Protein AF-A0A8C6TUQ3-F1 (afdb_monomer_lite)

Radius of gyration: 21.11 Å; chains: 1; bounding box: 36×39×60 Å

Organism: NCBI:txid47308

Sequence (97 aa):
GGCFIRWLSFYHREYKHVGFVIGRYYTATGQPTETLLQVEASLAEGRRLKVQTEADNARFPPCNSEWSASSGGRVWCSTKRDACHLLFHCPLKFAKS

Structure (mmCIF, N/CA/C/O backbone):
data_AF-A0A8C6TUQ3-F1
#
_entry.id   AF-A0A8C6TUQ3-F1
#
loop_
_atom_site.group_PDB
_atom_site.id
_atom_site.type_symbol
_atom_site.label_atom_id
_atom_site.label_alt_id
_atom_site.label_comp_id
_atom_site.label_asym_id
_atom_site.label_entity_id
_atom_site.label_seq_id
_atom_site.pdbx_PDB_ins_code
_atom_site.Cartn_x
_atom_site.Cartn_y
_atom_site.Cartn_z
_atom_site.occupancy
_atom_site.B_iso_or_equiv
_atom_site.auth_seq_id
_atom_site.auth_comp_id
_atom_site.auth_asym_id
_atom_site.auth_atom_id
_atom_site.pdbx_PDB_model_num
ATOM 1 N N . GLY A 1 1 ? -0.627 -2.672 -2.811 1.00 50.81 1 GLY A N 1
ATOM 2 C CA . GLY A 1 1 ? -0.838 -1.848 -1.599 1.00 50.81 1 GLY A CA 1
ATOM 3 C C . GLY A 1 1 ? -1.400 -0.443 -1.834 1.00 50.81 1 GLY A C 1
ATOM 4 O O . GLY A 1 1 ? -2.106 0.045 -0.966 1.00 50.81 1 GLY A O 1
ATOM 5 N N . GLY A 1 2 ? -1.128 0.238 -2.959 1.00 61.88 2 GLY A N 1
ATOM 6 C CA . GLY A 1 2 ? -1.433 1.679 -3.100 1.00 61.88 2 GLY A CA 1
ATOM 7 C C . GLY A 1 2 ? -2.915 2.091 -3.128 1.00 61.88 2 GLY A C 1
ATOM 8 O O . GLY A 1 2 ? -3.229 3.229 -2.793 1.00 61.88 2 GLY A O 1
ATOM 9 N N . CYS A 1 3 ? -3.831 1.187 -3.490 1.00 68.69 3 CYS A N 1
ATOM 10 C CA . CYS A 1 3 ? -5.264 1.498 -3.543 1.00 68.69 3 CYS A CA 1
ATOM 11 C C . CYS A 1 3 ? -5.857 1.738 -2.142 1.00 68.69 3 CYS A C 1
ATOM 13 O O . CYS A 1 3 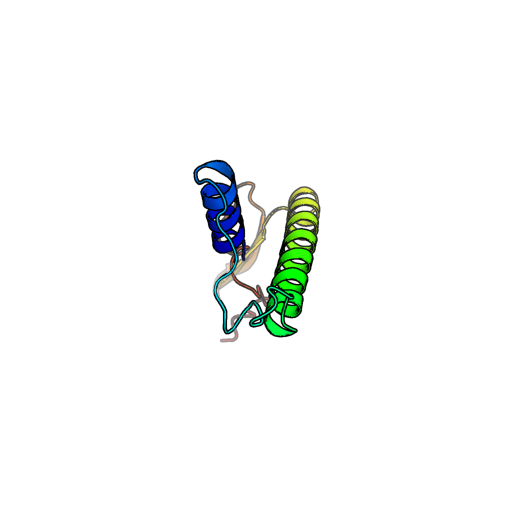? -6.556 2.724 -1.936 1.00 68.69 3 CYS A O 1
ATOM 15 N N . PHE A 1 4 ? -5.505 0.889 -1.168 1.00 73.69 4 PHE A N 1
ATOM 16 C CA . PHE A 1 4 ? -6.051 0.933 0.192 1.00 73.69 4 PHE A CA 1
ATOM 17 C C . PHE A 1 4 ? -5.713 2.236 0.929 1.00 73.69 4 PHE A C 1
ATOM 19 O O . PHE A 1 4 ? -6.602 2.867 1.485 1.00 73.69 4 PHE A O 1
ATOM 26 N N . ILE A 1 5 ? -4.456 2.693 0.869 1.00 77.25 5 ILE A N 1
ATOM 27 C CA . ILE A 1 5 ? -4.047 3.956 1.509 1.00 77.25 5 ILE A CA 1
ATOM 28 C C . ILE A 1 5 ? -4.745 5.153 0.886 1.00 77.25 5 ILE A C 1
ATOM 30 O O . ILE A 1 5 ? -5.222 6.020 1.606 1.00 77.25 5 ILE A O 1
ATOM 34 N N . ARG A 1 6 ? -4.842 5.197 -0.446 1.00 82.06 6 ARG A N 1
ATOM 35 C CA . ARG A 1 6 ? -5.528 6.299 -1.125 1.00 82.06 6 ARG A CA 1
ATOM 36 C C . ARG A 1 6 ? -6.998 6.363 -0.717 1.00 82.06 6 ARG A C 1
ATOM 38 O O . ARG A 1 6 ? -7.522 7.449 -0.505 1.00 82.06 6 ARG A O 1
ATOM 45 N N . TRP A 1 7 ? -7.634 5.202 -0.589 1.00 88.12 7 TRP A N 1
ATOM 46 C CA . TRP A 1 7 ? -9.009 5.089 -0.124 1.00 88.12 7 TRP A CA 1
ATOM 47 C C . TRP A 1 7 ? -9.136 5.559 1.331 1.00 88.12 7 TRP A C 1
ATOM 49 O O . TRP A 1 7 ? -9.932 6.444 1.618 1.00 88.12 7 TRP A O 1
ATOM 59 N N . LEU A 1 8 ? -8.282 5.074 2.233 1.00 85.12 8 LEU A N 1
ATOM 60 C CA . LEU A 1 8 ? -8.287 5.480 3.640 1.00 85.12 8 LEU A CA 1
ATOM 61 C C . LEU A 1 8 ? -8.054 6.991 3.818 1.00 85.12 8 LEU A C 1
ATOM 63 O O . LEU A 1 8 ? -8.800 7.646 4.540 1.00 85.12 8 LEU A O 1
ATOM 67 N N . SER A 1 9 ? -7.063 7.559 3.123 1.00 86.50 9 SER A N 1
ATOM 68 C CA . SER A 1 9 ? -6.777 8.999 3.145 1.00 86.50 9 SER A CA 1
ATOM 69 C C . SER A 1 9 ? -7.934 9.832 2.599 1.00 86.50 9 SER A C 1
ATOM 71 O O . SER A 1 9 ? -8.222 10.890 3.150 1.00 86.50 9 SER A O 1
ATOM 73 N N . PHE A 1 10 ? -8.607 9.360 1.545 1.00 91.88 10 PHE A N 1
ATOM 74 C CA . PHE A 1 10 ? -9.809 10.008 1.025 1.00 91.88 10 PHE A CA 1
ATOM 75 C C . PHE A 1 10 ? -10.897 10.067 2.101 1.00 91.88 10 PHE A C 1
ATOM 77 O O . PHE A 1 10 ? -11.362 11.153 2.422 1.00 91.88 10 PHE A O 1
ATOM 84 N N . TYR A 1 11 ? -11.236 8.943 2.739 1.00 89.56 11 TYR A N 1
ATOM 85 C CA . TYR A 1 11 ? -12.291 8.945 3.758 1.00 89.56 11 TYR A CA 1
ATOM 86 C C . TYR A 1 11 ? -11.934 9.777 4.989 1.00 89.56 11 TYR A C 1
ATOM 88 O O . TYR A 1 11 ? -12.795 10.467 5.523 1.00 89.56 11 TYR A O 1
ATOM 96 N N . HIS A 1 12 ? -10.669 9.762 5.408 1.00 88.62 12 HIS A N 1
ATOM 97 C CA . HIS A 1 12 ? -10.216 10.574 6.535 1.00 88.62 12 HIS A CA 1
ATOM 98 C C . HIS A 1 12 ? -10.279 12.082 6.247 1.00 88.62 12 HIS A C 1
ATOM 100 O O . HIS A 1 12 ? -10.470 12.875 7.164 1.00 88.62 12 HIS A O 1
ATOM 106 N N . ARG A 1 13 ? -10.114 12.482 4.979 1.00 93.00 13 ARG A N 1
ATOM 107 C CA . ARG A 1 13 ? -10.205 13.881 4.544 1.00 93.00 13 ARG A CA 1
ATOM 108 C C . ARG A 1 13 ? -11.647 14.327 4.307 1.00 93.00 13 ARG A C 1
ATOM 110 O O . ARG A 1 13 ? -11.997 15.439 4.685 1.00 93.00 13 ARG A O 1
ATOM 117 N N . GLU A 1 14 ? -12.449 13.498 3.645 1.00 95.81 14 GLU A N 1
ATOM 118 C CA . GLU A 1 14 ? -13.796 13.875 3.195 1.00 95.81 14 GLU A CA 1
ATOM 119 C C . GLU A 1 14 ? -14.871 13.697 4.271 1.00 95.81 14 GLU A C 1
ATOM 121 O O . GLU A 1 14 ? -15.918 14.337 4.204 1.00 95.81 14 GLU A O 1
ATOM 126 N N . TYR A 1 15 ? -14.637 12.843 5.272 1.00 93.50 15 TYR A N 1
ATOM 127 C CA . TYR A 1 15 ? -15.626 12.537 6.301 1.00 93.50 15 TYR A CA 1
ATOM 128 C C . TYR A 1 15 ? -15.097 12.838 7.697 1.00 93.50 15 TYR A C 1
ATOM 130 O O . TYR A 1 15 ? -13.948 12.558 8.040 1.00 93.50 15 TYR A O 1
ATOM 138 N N . LYS A 1 16 ? -15.982 13.362 8.551 1.00 94.50 16 LYS A N 1
ATOM 139 C CA . LYS A 1 16 ? -15.688 13.544 9.971 1.00 94.50 16 LYS A CA 1
ATOM 140 C C . LYS A 1 16 ? -15.466 12.177 10.621 1.00 94.50 16 LYS A C 1
ATOM 142 O O . LYS A 1 16 ? -16.357 11.331 10.615 1.00 94.50 16 LYS A O 1
ATOM 147 N N . HIS A 1 17 ? -14.298 11.984 11.226 1.00 90.81 17 HIS A N 1
ATOM 148 C CA . HIS A 1 17 ? -14.001 10.783 11.998 1.00 90.81 17 HIS A CA 1
ATOM 149 C C . HIS A 1 17 ? -14.862 10.732 13.270 1.00 90.81 17 HIS A C 1
ATOM 151 O O . HIS A 1 17 ? -14.843 11.666 14.073 1.00 90.81 17 HIS A O 1
ATOM 157 N N . VAL A 1 18 ? -15.616 9.644 13.448 1.00 92.31 18 VAL A N 1
ATOM 158 C CA . VAL A 1 18 ? -16.535 9.455 14.589 1.00 92.31 18 VAL A CA 1
ATOM 159 C C . VAL A 1 18 ? -16.099 8.353 15.556 1.00 92.31 18 VAL A C 1
ATOM 161 O O . VAL A 1 18 ? -16.707 8.202 16.610 1.00 92.31 18 VAL A O 1
ATOM 164 N N . GLY A 1 19 ? -15.039 7.607 15.235 1.00 91.25 19 GLY A N 1
ATOM 165 C CA . GLY A 1 19 ? -14.504 6.545 16.083 1.00 91.25 19 GLY A CA 1
ATOM 166 C C . GLY A 1 19 ? -14.063 5.316 15.295 1.00 91.25 19 GLY A C 1
ATOM 167 O O . GLY A 1 19 ? -14.094 5.297 14.064 1.00 91.25 19 GLY A O 1
ATOM 168 N N . PHE A 1 20 ? -13.665 4.280 16.032 1.00 92.31 20 PHE A N 1
ATOM 169 C CA . PHE A 1 20 ? -13.172 3.025 15.475 1.00 92.31 20 PHE A CA 1
ATOM 170 C C . PHE A 1 20 ? -14.231 1.926 15.513 1.00 92.31 20 PHE A C 1
ATOM 172 O O . PHE A 1 20 ? -15.035 1.842 16.440 1.00 92.31 20 PHE A O 1
ATOM 179 N N . VAL A 1 21 ? -14.190 1.046 14.513 1.00 93.50 21 VAL A N 1
ATOM 180 C CA . VAL A 1 21 ? -15.021 -0.160 14.482 1.00 93.50 21 VAL A CA 1
ATOM 181 C C . VAL A 1 21 ? -14.295 -1.274 15.227 1.00 93.50 21 VAL A C 1
ATOM 183 O O . VAL A 1 21 ? -13.200 -1.680 14.833 1.00 93.50 21 VAL A O 1
ATOM 186 N N . ILE A 1 22 ? -14.925 -1.771 16.291 1.00 97.12 22 ILE A N 1
ATOM 187 C CA . ILE A 1 22 ? -14.427 -2.898 17.085 1.00 97.12 22 ILE A CA 1
ATOM 188 C C . ILE A 1 22 ? -14.339 -4.140 16.191 1.00 97.12 22 ILE A C 1
ATOM 190 O O . ILE A 1 22 ? -15.304 -4.493 15.513 1.00 97.12 22 ILE A O 1
ATOM 194 N N . GLY A 1 23 ? -13.195 -4.822 16.197 1.00 96.44 23 GLY A N 1
ATOM 195 C CA . GLY A 1 23 ? -12.992 -6.057 15.451 1.00 96.44 23 GLY A CA 1
ATOM 196 C C . GLY A 1 23 ? -11.549 -6.243 14.998 1.00 96.44 23 GLY A C 1
ATOM 197 O O . GLY A 1 23 ? -10.611 -6.101 15.774 1.00 96.44 23 GLY A O 1
ATOM 198 N N . ARG A 1 24 ? -11.374 -6.584 13.717 1.00 96.50 24 ARG A N 1
ATOM 199 C CA . ARG A 1 24 ? -10.092 -7.039 13.154 1.00 96.50 24 ARG A CA 1
ATOM 200 C C . ARG A 1 24 ? -8.937 -6.053 13.320 1.00 96.50 24 ARG A C 1
ATOM 202 O O . ARG A 1 24 ? -7.800 -6.496 13.377 1.00 96.50 24 ARG A O 1
ATOM 209 N N . TYR A 1 25 ? -9.219 -4.752 13.331 1.00 95.69 25 TYR A N 1
ATOM 210 C CA . TYR A 1 25 ? -8.187 -3.714 13.354 1.00 95.69 25 TYR A CA 1
ATOM 211 C C . TYR A 1 25 ? -8.117 -2.964 14.682 1.00 95.69 25 TYR A C 1
ATOM 213 O O . TYR A 1 25 ? -7.016 -2.578 15.071 1.00 95.69 25 TYR A O 1
ATOM 221 N N . TYR A 1 26 ? -9.237 -2.832 15.399 1.00 97.25 26 TYR A N 1
ATOM 222 C CA . TYR A 1 26 ? -9.316 -2.096 16.660 1.00 97.25 26 TYR A CA 1
ATOM 223 C C . TYR A 1 26 ? -10.035 -2.890 17.749 1.00 97.25 26 TYR A C 1
ATOM 225 O O . TYR A 1 26 ? -11.029 -3.568 17.493 1.00 97.25 26 TYR A O 1
ATOM 233 N N . THR A 1 27 ? -9.549 -2.779 18.981 1.00 96.88 27 THR A N 1
ATOM 234 C CA . THR A 1 27 ? -10.170 -3.389 20.162 1.00 96.88 27 THR A CA 1
ATOM 235 C C . THR A 1 27 ? -11.402 -2.604 20.629 1.00 96.88 27 THR A C 1
ATOM 237 O O . THR A 1 27 ? -11.680 -1.501 20.157 1.00 96.88 27 THR A O 1
ATOM 240 N N . ALA A 1 28 ? -12.121 -3.140 21.623 1.00 96.12 28 ALA A N 1
ATOM 241 C CA . ALA A 1 28 ? -13.241 -2.447 22.268 1.00 96.12 28 ALA A CA 1
ATOM 242 C C . ALA A 1 28 ? -12.844 -1.113 22.930 1.00 96.12 28 ALA A C 1
ATOM 244 O O . ALA A 1 28 ? -13.676 -0.223 23.068 1.00 96.12 28 ALA A O 1
ATOM 245 N N . THR A 1 29 ? -11.572 -0.955 23.306 1.00 95.38 29 THR A N 1
ATOM 246 C CA . THR A 1 29 ? -11.015 0.288 23.863 1.00 95.38 29 THR A CA 1
ATOM 247 C C . THR A 1 29 ? -10.429 1.211 22.789 1.00 95.38 29 THR A C 1
ATOM 249 O O . THR A 1 29 ? -9.795 2.211 23.119 1.00 95.38 29 THR A O 1
ATOM 252 N N . GLY A 1 30 ? -10.612 0.882 21.504 1.00 94.25 30 GLY A N 1
ATOM 253 C CA . GLY A 1 30 ? -10.104 1.656 20.371 1.00 94.25 30 GLY A CA 1
ATOM 254 C C . GLY A 1 30 ? -8.605 1.494 20.117 1.00 94.25 30 GLY A C 1
ATOM 255 O O . GLY A 1 30 ? -8.039 2.259 19.341 1.00 94.25 30 GLY A O 1
ATOM 256 N N . GLN A 1 31 ? -7.948 0.520 20.751 1.00 97.06 31 GLN A N 1
ATOM 257 C CA . GLN A 1 31 ? -6.518 0.292 20.554 1.00 97.06 31 GLN A CA 1
ATOM 258 C C . GLN A 1 31 ? -6.257 -0.462 19.246 1.00 97.06 31 GLN A C 1
ATOM 260 O O . GLN A 1 31 ? -7.036 -1.359 18.907 1.00 97.06 31 GLN A O 1
ATOM 265 N N . PRO A 1 32 ? -5.170 -0.145 18.522 1.00 96.69 32 PRO A N 1
ATOM 266 C CA . PRO A 1 32 ? -4.706 -0.946 17.399 1.00 96.69 32 PRO A CA 1
ATOM 267 C C . PRO A 1 32 ? -4.501 -2.406 17.800 1.00 96.69 32 PRO A C 1
ATOM 269 O O . PRO A 1 32 ? -3.955 -2.714 18.858 1.00 96.69 32 PRO A O 1
ATOM 272 N N . THR A 1 33 ? -4.918 -3.312 16.930 1.00 98.19 33 THR A N 1
ATOM 273 C CA . THR A 1 33 ? -4.576 -4.734 17.036 1.00 98.19 33 THR A CA 1
ATOM 274 C C . THR A 1 33 ? -3.256 -5.020 16.324 1.00 98.19 33 THR A C 1
ATOM 276 O O . THR A 1 33 ? -2.853 -4.289 15.419 1.00 98.19 33 THR A O 1
ATOM 279 N N . GLU A 1 34 ? -2.637 -6.155 16.638 1.00 98.12 34 GLU A N 1
ATOM 280 C CA . GLU A 1 34 ? -1.458 -6.659 15.921 1.00 98.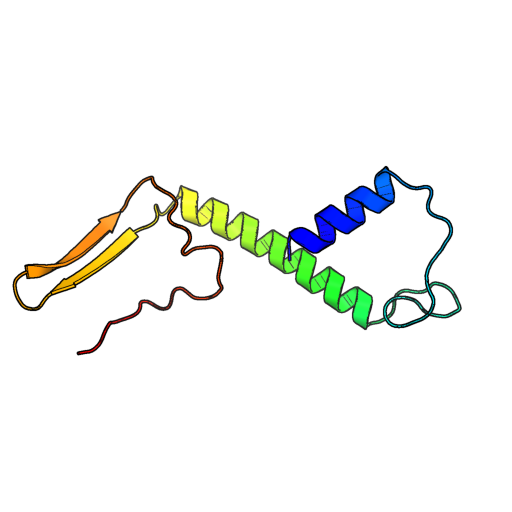12 34 GLU A CA 1
ATOM 281 C C . GLU A 1 34 ? -1.689 -6.762 14.400 1.00 98.12 34 GLU A C 1
ATOM 283 O O . GLU A 1 34 ? -0.816 -6.454 13.594 1.00 98.12 34 GLU A O 1
ATOM 288 N N . THR A 1 35 ? -2.910 -7.114 13.982 1.00 96.69 35 THR A N 1
ATOM 289 C CA . THR A 1 35 ? -3.267 -7.173 12.558 1.00 96.69 35 THR A CA 1
ATOM 290 C C . THR A 1 35 ? -3.180 -5.803 11.885 1.00 96.69 35 THR A C 1
ATOM 292 O O . THR A 1 35 ? -2.732 -5.715 10.742 1.00 96.69 35 THR A O 1
ATOM 295 N N . LEU A 1 36 ? -3.597 -4.729 12.565 1.00 94.81 36 LEU A N 1
ATOM 296 C CA . LEU A 1 36 ? -3.461 -3.376 12.026 1.00 94.81 36 LEU A CA 1
ATOM 297 C C . LEU A 1 36 ? -1.985 -2.991 11.887 1.00 94.81 36 LEU A C 1
ATOM 299 O O . LEU A 1 36 ? -1.588 -2.521 10.822 1.00 94.81 36 LEU A O 1
ATOM 303 N N . LEU A 1 37 ? -1.169 -3.281 12.903 1.00 96.19 37 LEU A N 1
ATOM 304 C CA . LEU A 1 37 ? 0.266 -2.984 12.888 1.00 96.19 37 LEU A CA 1
ATOM 305 C C . LEU A 1 37 ? 0.985 -3.685 11.724 1.00 96.19 37 LEU A C 1
ATOM 307 O O . LEU A 1 37 ? 1.764 -3.064 11.002 1.00 96.19 37 LEU A O 1
ATOM 311 N N . GLN A 1 38 ? 0.671 -4.956 11.465 1.00 96.06 38 GLN A N 1
ATOM 312 C CA . GLN A 1 38 ? 1.234 -5.710 10.338 1.00 96.06 38 GLN A CA 1
ATOM 313 C C . GLN A 1 38 ? 0.821 -5.143 8.975 1.00 96.06 38 GLN A C 1
ATOM 315 O O . GLN A 1 38 ? 1.629 -5.091 8.039 1.00 96.06 38 GLN A O 1
ATOM 320 N N . VAL A 1 39 ? -0.433 -4.699 8.849 1.00 92.06 39 VAL A N 1
ATOM 321 C CA . VAL A 1 39 ? -0.915 -4.029 7.636 1.00 92.06 39 VAL A CA 1
ATOM 322 C C . VAL A 1 39 ? -0.166 -2.713 7.428 1.00 92.06 39 VAL A C 1
ATOM 324 O O . VAL A 1 39 ? 0.335 -2.468 6.330 1.00 92.06 39 VAL A O 1
ATOM 327 N N . GLU A 1 40 ? -0.025 -1.893 8.467 1.00 91.06 40 GLU A N 1
ATOM 328 C CA . GLU A 1 40 ? 0.712 -0.627 8.409 1.00 91.06 40 GLU A CA 1
ATOM 329 C C . GLU A 1 40 ? 2.192 -0.828 8.058 1.00 91.06 40 GLU A C 1
ATOM 331 O O . GLU A 1 40 ? 2.716 -0.118 7.192 1.00 91.06 40 GLU A O 1
ATOM 336 N N . ALA A 1 41 ? 2.842 -1.842 8.633 1.00 94.38 41 ALA A N 1
ATOM 337 C CA . ALA A 1 41 ? 4.218 -2.213 8.312 1.00 94.38 41 ALA A CA 1
ATOM 338 C C . ALA A 1 41 ? 4.369 -2.649 6.844 1.00 94.38 41 ALA A C 1
ATOM 340 O O . ALA A 1 41 ? 5.241 -2.153 6.129 1.00 94.38 41 ALA A O 1
ATOM 341 N N . SER A 1 42 ? 3.464 -3.498 6.347 1.00 90.31 42 SER A N 1
ATOM 342 C CA . SER A 1 42 ? 3.455 -3.934 4.942 1.00 90.31 42 SER A CA 1
ATOM 343 C C . SER A 1 42 ? 3.270 -2.759 3.975 1.00 90.31 42 SER A C 1
ATOM 345 O O . SER A 1 42 ? 3.835 -2.726 2.879 1.00 90.31 42 SER A O 1
ATOM 347 N N . LEU A 1 43 ? 2.478 -1.762 4.373 1.00 87.62 43 LEU A N 1
ATOM 348 C CA . LEU A 1 43 ? 2.259 -0.543 3.599 1.00 87.62 43 LEU A CA 1
ATOM 349 C C . LEU A 1 43 ? 3.488 0.369 3.600 1.00 87.62 43 LEU A C 1
ATOM 351 O O . LEU A 1 43 ? 3.803 0.959 2.564 1.00 87.62 43 LEU A O 1
ATOM 355 N N . ALA A 1 44 ? 4.181 0.487 4.733 1.00 90.19 44 ALA A N 1
ATOM 356 C CA . ALA A 1 44 ? 5.443 1.212 4.822 1.00 90.19 44 ALA A CA 1
ATOM 357 C C . ALA A 1 44 ? 6.514 0.575 3.925 1.00 90.19 44 ALA A C 1
ATOM 359 O O . ALA A 1 44 ? 7.127 1.280 3.121 1.00 90.19 44 ALA A O 1
ATOM 360 N N . GLU A 1 45 ? 6.652 -0.750 3.969 1.00 92.38 45 GLU A N 1
ATOM 361 C CA . GLU A 1 45 ? 7.599 -1.473 3.121 1.00 92.38 45 GLU A CA 1
ATOM 362 C C . GLU A 1 45 ? 7.250 -1.341 1.634 1.00 92.38 45 GLU A C 1
ATOM 364 O O . GLU A 1 45 ? 8.106 -1.019 0.811 1.00 92.38 45 GLU A O 1
ATOM 369 N N . GLY A 1 46 ? 5.968 -1.460 1.276 1.00 87.12 46 GLY A N 1
ATOM 370 C CA . GLY A 1 46 ? 5.516 -1.238 -0.098 1.00 87.12 46 GLY A CA 1
ATOM 371 C C . GLY A 1 46 ? 5.833 0.168 -0.628 1.00 87.12 46 GLY A C 1
ATOM 372 O O . GLY A 1 46 ? 6.148 0.321 -1.809 1.00 87.12 46 GLY A O 1
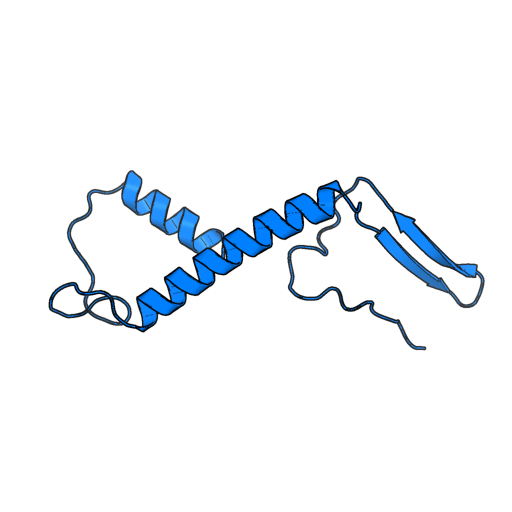ATOM 373 N N . ARG A 1 47 ? 5.787 1.204 0.224 1.00 86.75 47 ARG A N 1
ATOM 374 C CA . ARG A 1 47 ? 6.215 2.566 -0.147 1.00 86.75 47 ARG A CA 1
ATOM 375 C C . ARG A 1 47 ? 7.723 2.643 -0.360 1.00 86.75 47 ARG A C 1
ATOM 377 O O . ARG A 1 47 ? 8.150 3.216 -1.361 1.00 86.75 47 ARG A O 1
ATOM 384 N N . ARG A 1 48 ? 8.513 2.045 0.535 1.00 91.88 48 ARG A N 1
ATOM 385 C CA . ARG A 1 48 ? 9.977 2.003 0.428 1.00 91.88 48 ARG A CA 1
ATOM 386 C C . ARG A 1 48 ? 10.419 1.328 -0.872 1.00 91.88 48 ARG A C 1
ATOM 388 O O . ARG A 1 48 ? 11.203 1.902 -1.624 1.00 91.88 48 ARG A O 1
ATOM 395 N N . LEU A 1 49 ? 9.852 0.159 -1.175 1.00 89.31 49 LEU A N 1
ATOM 396 C CA . LEU A 1 49 ? 10.131 -0.587 -2.404 1.00 89.31 49 LEU A CA 1
ATOM 397 C C . LEU A 1 49 ? 9.709 0.176 -3.657 1.00 89.31 49 LEU A C 1
ATOM 399 O O . LEU A 1 49 ? 10.407 0.118 -4.665 1.00 89.31 49 LEU A O 1
ATOM 403 N N . LYS A 1 50 ? 8.597 0.919 -3.607 1.00 85.88 50 LYS A N 1
ATOM 404 C CA . LYS A 1 50 ? 8.169 1.753 -4.734 1.00 85.88 50 LYS A CA 1
ATOM 405 C C . LYS A 1 50 ? 9.196 2.846 -5.043 1.00 85.88 50 LYS A C 1
ATOM 407 O O . LYS A 1 50 ? 9.574 2.984 -6.199 1.00 85.88 50 LYS A O 1
ATOM 412 N N . VAL A 1 51 ? 9.667 3.572 -4.028 1.00 90.44 51 VAL A N 1
ATOM 413 C CA . VAL A 1 51 ? 10.695 4.615 -4.203 1.00 90.44 51 VAL A CA 1
ATOM 414 C C . VAL A 1 51 ? 11.996 4.011 -4.732 1.00 90.44 51 VAL A C 1
ATOM 416 O O . VAL A 1 51 ? 12.584 4.546 -5.667 1.00 90.44 51 VAL A O 1
ATOM 419 N N . GLN A 1 52 ? 12.415 2.868 -4.183 1.00 89.94 52 GLN A N 1
ATOM 420 C CA . GLN A 1 52 ? 13.590 2.142 -4.669 1.00 89.94 52 GLN A CA 1
ATOM 421 C C . GLN A 1 52 ? 13.430 1.733 -6.140 1.00 89.94 52 GLN A C 1
ATOM 423 O O . GLN A 1 52 ? 14.302 2.016 -6.949 1.00 89.94 52 GLN A O 1
ATOM 428 N N . THR A 1 53 ? 12.279 1.165 -6.503 1.00 84.69 53 THR A N 1
ATOM 429 C CA . THR A 1 53 ? 11.965 0.773 -7.886 1.00 84.69 53 THR A CA 1
ATOM 430 C C . THR A 1 53 ? 11.964 1.976 -8.828 1.00 84.69 53 THR A C 1
ATOM 432 O O . THR A 1 53 ? 12.426 1.877 -9.957 1.00 84.69 53 THR A O 1
ATOM 435 N N . GLU A 1 54 ? 11.445 3.127 -8.397 1.00 86.06 54 GLU A N 1
ATOM 436 C CA . GLU A 1 54 ? 11.456 4.355 -9.199 1.00 86.06 54 GLU A CA 1
ATOM 437 C C . GLU A 1 54 ? 12.880 4.888 -9.414 1.00 86.06 54 GLU A C 1
ATOM 439 O O . GLU A 1 54 ? 13.204 5.296 -10.530 1.00 86.06 54 GLU A O 1
ATOM 444 N N . ALA A 1 55 ? 13.737 4.829 -8.391 1.00 87.88 55 ALA A N 1
ATOM 445 C CA . ALA A 1 55 ? 15.149 5.190 -8.501 1.00 87.88 55 ALA A CA 1
ATOM 446 C C . ALA A 1 55 ? 15.921 4.222 -9.413 1.00 87.88 55 ALA A C 1
ATOM 448 O O . ALA A 1 55 ? 16.676 4.660 -10.284 1.00 87.88 55 ALA A O 1
ATOM 449 N N . ASP A 1 56 ? 15.686 2.918 -9.267 1.00 84.75 56 ASP A N 1
ATOM 450 C CA . ASP A 1 56 ? 16.296 1.895 -10.113 1.00 84.75 56 ASP A CA 1
ATOM 451 C C . ASP A 1 56 ? 15.842 2.047 -11.564 1.00 84.75 56 ASP A C 1
ATOM 453 O O . ASP A 1 56 ? 16.679 2.040 -12.456 1.00 84.75 56 ASP A O 1
ATOM 457 N N . ASN A 1 57 ? 14.556 2.300 -11.814 1.00 80.44 57 ASN A N 1
ATOM 458 C CA . ASN A 1 57 ? 14.028 2.543 -13.161 1.00 80.44 57 ASN A CA 1
ATOM 459 C C . ASN A 1 57 ? 14.571 3.832 -13.797 1.00 80.44 57 ASN A C 1
ATOM 461 O O . ASN A 1 57 ? 14.635 3.935 -15.021 1.00 80.44 57 ASN A O 1
ATOM 465 N N . ALA A 1 58 ? 14.938 4.834 -12.991 1.00 82.81 58 ALA A N 1
ATOM 466 C CA . ALA A 1 58 ? 15.605 6.033 -13.493 1.00 82.81 58 ALA A CA 1
ATOM 467 C C . ALA A 1 58 ? 17.053 5.741 -13.920 1.00 82.81 58 ALA A C 1
ATOM 469 O O . ALA A 1 58 ? 17.554 6.354 -14.860 1.00 82.81 58 ALA A O 1
ATOM 470 N N . ARG A 1 59 ? 17.719 4.796 -13.246 1.00 85.31 59 ARG A N 1
ATOM 471 C CA . ARG A 1 59 ? 19.095 4.382 -13.546 1.00 85.31 59 ARG A CA 1
ATOM 472 C C . ARG A 1 59 ? 19.177 3.317 -14.642 1.00 85.31 59 ARG A C 1
ATOM 474 O O . ARG A 1 59 ? 20.122 3.320 -15.428 1.00 85.31 59 ARG A O 1
ATOM 481 N N . PHE A 1 60 ? 18.210 2.412 -14.679 1.00 81.94 60 PHE A N 1
ATOM 482 C CA . PHE A 1 60 ? 18.161 1.238 -15.536 1.00 81.94 60 PHE A CA 1
ATOM 483 C C . PHE A 1 60 ? 16.835 1.251 -16.308 1.00 81.94 60 PHE A C 1
ATOM 485 O O . PHE A 1 60 ? 15.796 0.908 -15.740 1.00 81.94 60 PHE A O 1
ATOM 492 N N . PRO A 1 61 ? 16.829 1.672 -17.587 1.00 77.44 61 PRO A N 1
ATOM 493 C CA . PRO A 1 61 ? 15.603 1.682 -18.374 1.00 77.44 61 PRO A CA 1
ATOM 494 C C . PRO A 1 61 ? 15.053 0.255 -18.528 1.00 77.44 61 PRO A C 1
ATOM 496 O O . PRO A 1 61 ? 15.835 -0.699 -18.548 1.00 77.44 61 PRO A O 1
ATOM 499 N N . PRO A 1 62 ? 13.728 0.081 -18.670 1.00 78.00 62 PRO A N 1
ATOM 500 C CA . PRO A 1 62 ? 13.147 -1.237 -18.870 1.00 78.00 62 PRO A CA 1
ATOM 501 C C . PRO A 1 62 ? 13.683 -1.860 -20.165 1.00 78.00 62 PRO A C 1
ATOM 503 O O . PRO A 1 62 ? 13.641 -1.248 -21.240 1.00 78.00 62 PRO A O 1
ATOM 506 N N . CYS A 1 63 ? 14.187 -3.087 -20.049 1.00 81.25 63 CYS A N 1
ATOM 507 C CA . CYS A 1 63 ? 14.727 -3.860 -21.159 1.00 81.25 63 CYS A CA 1
ATOM 508 C C . CYS A 1 63 ? 13.879 -5.104 -21.407 1.00 81.25 63 CYS A C 1
ATOM 510 O O . CYS A 1 63 ? 13.500 -5.814 -20.478 1.00 81.25 63 CYS A O 1
ATOM 512 N N . ASN A 1 64 ? 13.613 -5.371 -22.678 1.00 84.25 64 ASN A N 1
ATOM 513 C CA . ASN A 1 64 ? 12.992 -6.595 -23.148 1.00 84.25 64 ASN A CA 1
ATOM 514 C C . ASN A 1 64 ? 14.076 -7.545 -23.659 1.00 84.25 64 ASN A C 1
ATOM 516 O O . ASN A 1 64 ? 15.122 -7.106 -24.147 1.00 84.25 64 ASN A O 1
ATOM 520 N N . SER A 1 65 ? 13.805 -8.843 -23.576 1.00 87.12 65 SER A N 1
ATOM 521 C CA . SER A 1 65 ? 14.605 -9.877 -24.217 1.00 87.12 65 SER A CA 1
ATOM 522 C C . SER A 1 65 ? 13.715 -10.769 -25.077 1.00 87.12 65 SER A C 1
ATOM 524 O O . SER A 1 65 ? 12.600 -11.121 -24.702 1.00 87.12 65 SER A O 1
ATOM 526 N N . GLU A 1 66 ? 14.219 -11.130 -26.248 1.00 89.56 66 GLU A N 1
ATOM 527 C CA . GLU A 1 66 ? 13.598 -12.066 -27.181 1.00 89.56 66 GLU A CA 1
ATOM 528 C C . GLU A 1 66 ? 14.623 -13.129 -27.546 1.00 89.56 66 GLU A C 1
ATOM 530 O O . GLU A 1 66 ? 15.818 -12.844 -27.636 1.00 89.56 66 GLU A O 1
ATOM 535 N N . TRP A 1 67 ? 14.158 -14.347 -27.800 1.00 92.12 67 TRP A N 1
ATOM 536 C CA . TRP A 1 67 ? 14.962 -15.364 -28.456 1.00 92.12 67 TRP A CA 1
ATOM 537 C C . TRP A 1 67 ? 14.137 -16.060 -29.532 1.00 92.12 67 TRP A C 1
ATOM 539 O O . TRP A 1 67 ? 12.968 -16.375 -29.315 1.00 92.12 67 TRP A O 1
ATOM 549 N N . SER A 1 68 ? 14.754 -16.328 -30.679 1.00 90.19 68 SER A N 1
ATOM 550 C CA . SER A 1 68 ? 14.203 -17.243 -31.675 1.00 90.19 68 SER A CA 1
ATOM 551 C C . SER A 1 68 ? 15.299 -18.150 -32.225 1.00 90.19 68 SER A C 1
ATOM 553 O O . SER A 1 68 ? 16.464 -17.756 -32.291 1.00 90.19 68 SER A O 1
ATOM 555 N N . ALA A 1 69 ? 14.926 -19.348 -32.676 1.00 90.81 69 ALA A N 1
ATOM 556 C CA . ALA A 1 69 ? 15.879 -20.292 -33.257 1.00 90.81 69 ALA A CA 1
ATOM 557 C C . ALA A 1 69 ? 16.569 -19.733 -34.515 1.00 90.81 69 ALA A C 1
ATOM 559 O O . ALA A 1 69 ? 17.734 -20.025 -34.761 1.00 90.81 69 ALA A O 1
ATOM 560 N N . SER A 1 70 ? 15.868 -18.901 -35.294 1.00 93.06 70 SER A N 1
ATOM 561 C CA . SER A 1 70 ? 16.380 -18.322 -36.541 1.00 93.06 70 SER A CA 1
ATOM 562 C C . SER A 1 70 ? 17.229 -17.067 -36.348 1.00 93.06 70 SER A C 1
ATOM 564 O O . SER A 1 70 ? 18.095 -16.792 -37.171 1.00 93.06 70 SER A O 1
ATOM 566 N N . SER A 1 71 ? 16.970 -16.274 -35.304 1.00 87.69 71 SER A N 1
ATOM 567 C CA . SER A 1 71 ? 17.635 -14.976 -35.098 1.00 87.69 71 SER A CA 1
ATOM 568 C C . SER A 1 71 ? 18.470 -14.896 -33.821 1.00 87.69 71 SER A C 1
ATOM 570 O O . SER A 1 71 ? 19.037 -13.843 -33.539 1.00 87.69 71 SER A O 1
ATOM 572 N N . GLY A 1 72 ? 18.531 -15.974 -33.038 1.00 92.06 72 GLY A N 1
ATOM 573 C CA . GLY A 1 72 ? 19.190 -15.994 -31.738 1.00 92.06 72 GLY A CA 1
ATOM 574 C C . GLY A 1 72 ? 18.515 -15.075 -30.717 1.00 92.06 72 GLY A C 1
ATOM 575 O O . GLY A 1 72 ? 17.344 -14.708 -30.853 1.00 92.06 72 GLY A O 1
ATOM 576 N N . GLY A 1 73 ? 19.268 -14.723 -29.672 1.00 91.38 73 GLY A N 1
ATOM 577 C CA . GLY A 1 73 ? 18.816 -13.838 -28.600 1.00 91.38 73 GLY A CA 1
ATOM 578 C C . GLY A 1 73 ? 19.043 -12.361 -28.917 1.00 91.38 73 GLY A C 1
ATOM 579 O O . GLY A 1 73 ? 20.115 -11.983 -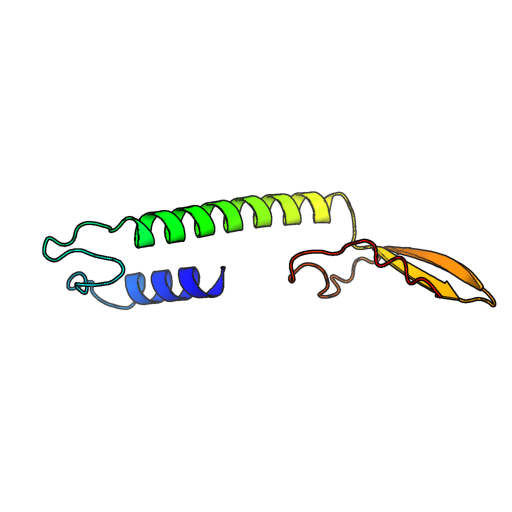29.386 1.00 91.38 73 GLY A O 1
ATOM 580 N N . ARG A 1 74 ? 18.063 -11.513 -28.604 1.00 87.19 74 ARG A N 1
ATOM 581 C CA . ARG A 1 74 ? 18.172 -10.051 -28.647 1.00 87.19 74 ARG A CA 1
ATOM 582 C C . ARG A 1 74 ? 17.690 -9.428 -27.350 1.00 87.19 74 ARG A C 1
ATOM 584 O O . ARG A 1 74 ? 16.736 -9.897 -26.739 1.00 87.19 74 ARG A O 1
ATOM 591 N N . VAL A 1 75 ? 18.338 -8.333 -26.969 1.00 87.56 75 VAL A N 1
ATOM 592 C CA . VAL A 1 75 ? 17.948 -7.482 -25.843 1.00 87.56 75 VAL A CA 1
ATOM 593 C C . VAL A 1 75 ? 17.846 -6.053 -26.350 1.00 87.56 75 VAL A C 1
ATOM 595 O O . VAL A 1 75 ? 18.730 -5.590 -27.069 1.00 87.56 75 VAL A O 1
ATOM 598 N N . TRP A 1 76 ? 16.777 -5.354 -25.987 1.00 85.50 76 TRP A N 1
ATOM 599 C CA . TRP A 1 76 ? 16.614 -3.936 -26.292 1.00 85.50 76 TRP A CA 1
ATOM 600 C C . TRP A 1 76 ? 15.941 -3.229 -25.127 1.00 85.50 76 TRP A C 1
ATOM 602 O O . TRP A 1 76 ? 15.027 -3.761 -24.501 1.00 85.50 76 TRP A O 1
ATOM 612 N N . CYS A 1 77 ? 16.388 -2.012 -24.846 1.00 83.88 77 CYS A N 1
ATOM 613 C CA . CYS A 1 77 ? 15.823 -1.185 -23.791 1.00 83.88 77 CYS A CA 1
ATOM 614 C C . CYS A 1 77 ? 15.010 -0.057 -24.412 1.00 83.88 77 CYS A C 1
ATOM 616 O O . CYS A 1 77 ? 15.400 0.506 -25.436 1.00 83.88 77 CYS A O 1
ATOM 618 N N . SER A 1 78 ? 13.860 0.250 -23.820 1.00 72.31 78 SER A N 1
ATOM 619 C CA . SER A 1 78 ? 12.966 1.289 -24.324 1.00 72.31 78 SER A CA 1
ATOM 620 C C . SER A 1 78 ? 12.653 2.310 -23.238 1.00 72.31 78 SER A C 1
ATOM 622 O O . SER A 1 78 ? 12.706 2.021 -22.047 1.00 72.31 78 SER A O 1
ATOM 624 N N . THR A 1 79 ? 12.294 3.523 -23.648 1.00 67.94 79 THR A N 1
ATOM 625 C CA . THR A 1 79 ? 11.734 4.540 -22.747 1.00 67.94 79 THR A CA 1
ATOM 626 C C . THR A 1 79 ? 10.244 4.323 -22.469 1.00 67.94 79 THR A C 1
ATOM 628 O O . THR A 1 79 ? 9.668 5.028 -21.637 1.00 67.94 79 THR A O 1
ATOM 631 N N . LYS A 1 80 ? 9.600 3.353 -23.136 1.00 61.66 80 LYS A N 1
ATOM 632 C CA . LYS A 1 80 ? 8.209 2.986 -22.868 1.00 61.66 80 LYS A CA 1
ATOM 633 C C . LYS A 1 80 ? 8.172 2.107 -21.623 1.00 61.66 80 LYS A C 1
ATOM 635 O O . LYS A 1 80 ? 8.828 1.072 -21.540 1.00 61.66 80 LYS A O 1
ATOM 640 N N . ARG A 1 81 ? 7.417 2.560 -20.622 1.00 57.22 81 ARG A N 1
ATOM 641 C CA . ARG A 1 81 ? 7.188 1.805 -19.390 1.00 57.22 81 ARG A CA 1
ATOM 642 C C . ARG A 1 81 ? 6.147 0.728 -19.676 1.00 57.22 81 ARG A C 1
ATOM 644 O O . ARG A 1 81 ? 4.964 0.934 -19.421 1.00 57.22 81 ARG A O 1
ATOM 651 N N . ASP A 1 82 ? 6.575 -0.390 -20.243 1.00 52.44 82 ASP A N 1
ATOM 652 C CA . ASP A 1 82 ? 5.695 -1.543 -20.405 1.00 52.44 82 ASP A CA 1
ATOM 653 C C . ASP A 1 82 ? 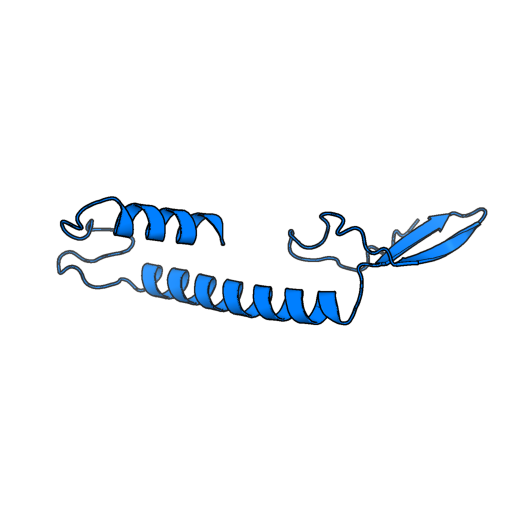5.393 -2.144 -19.017 1.00 52.44 82 ASP A C 1
ATOM 655 O O . ASP A 1 82 ? 6.236 -2.154 -18.117 1.00 52.44 82 ASP A O 1
ATOM 659 N N . ALA A 1 83 ? 4.152 -2.589 -18.814 1.00 46.47 83 ALA A N 1
ATOM 660 C CA . ALA A 1 83 ? 3.517 -2.850 -17.515 1.00 46.47 83 ALA A CA 1
ATOM 661 C C . ALA A 1 83 ? 4.130 -3.979 -16.646 1.00 46.47 83 ALA A C 1
ATOM 663 O O . ALA A 1 83 ? 3.567 -4.330 -15.607 1.00 46.47 83 ALA A O 1
ATOM 664 N N . CYS A 1 84 ? 5.290 -4.529 -17.012 1.00 47.44 84 CYS A N 1
ATOM 665 C CA . CYS A 1 84 ? 5.953 -5.635 -16.310 1.00 47.44 84 CYS A CA 1
ATOM 666 C C . CYS A 1 84 ? 6.541 -5.282 -14.928 1.00 47.44 84 CYS A C 1
ATOM 668 O O . CYS A 1 84 ? 7.085 -6.162 -14.271 1.00 47.44 84 CYS A O 1
ATOM 670 N N . HIS A 1 85 ? 6.420 -4.042 -14.444 1.00 46.81 85 HIS A N 1
ATOM 671 C CA . HIS A 1 85 ? 6.952 -3.637 -13.131 1.00 46.81 85 HIS A CA 1
ATOM 672 C C . HIS A 1 85 ? 5.919 -3.585 -11.991 1.00 46.81 85 HIS A C 1
ATOM 674 O O . HIS A 1 85 ? 6.286 -3.282 -10.857 1.00 46.81 85 HIS A O 1
ATOM 680 N N . LEU A 1 86 ? 4.634 -3.865 -12.248 1.00 41.03 86 LEU A N 1
ATOM 681 C CA . LEU A 1 86 ? 3.585 -3.801 -11.213 1.00 41.03 86 LEU A CA 1
ATOM 682 C C . LEU A 1 86 ? 3.156 -5.157 -10.643 1.00 41.03 86 LEU A C 1
ATOM 684 O O . LEU A 1 86 ? 2.359 -5.190 -9.704 1.00 41.03 86 LEU A O 1
ATOM 688 N N . LEU A 1 87 ? 3.699 -6.262 -11.151 1.00 34.06 87 LEU A N 1
ATOM 689 C CA . LEU A 1 87 ? 3.508 -7.581 -10.562 1.00 34.06 87 LEU A CA 1
ATOM 690 C C . LEU A 1 87 ? 4.869 -8.115 -10.133 1.00 34.06 87 LEU A C 1
ATOM 692 O O . LEU A 1 87 ? 5.794 -8.223 -10.930 1.00 34.06 87 LEU A O 1
ATOM 696 N N . PHE A 1 88 ? 4.970 -8.367 -8.832 1.00 38.41 88 PHE A N 1
ATOM 697 C CA . PHE A 1 88 ? 6.061 -9.053 -8.160 1.00 38.41 88 PHE A CA 1
ATOM 698 C C . PHE A 1 88 ? 6.687 -10.127 -9.059 1.00 38.41 88 PHE A C 1
ATOM 700 O O . PHE A 1 88 ? 5.982 -10.994 -9.568 1.00 38.41 88 PHE A O 1
ATOM 707 N N . HIS A 1 89 ? 8.014 -10.075 -9.184 1.00 36.66 89 HIS A N 1
ATOM 708 C CA . HIS A 1 89 ? 8.850 -10.977 -9.975 1.00 36.66 89 HIS A CA 1
ATOM 709 C C . HIS A 1 89 ? 8.753 -10.779 -11.497 1.00 36.66 89 HIS A C 1
ATOM 711 O O . HIS A 1 89 ? 7.962 -11.417 -12.186 1.00 36.66 89 HIS A O 1
ATOM 717 N N . CYS A 1 90 ? 9.706 -10.029 -12.050 1.00 36.22 90 CYS A N 1
ATOM 718 C CA . CYS A 1 90 ? 10.340 -10.490 -13.278 1.00 36.22 90 CYS A CA 1
ATOM 719 C C . CYS A 1 90 ? 11.457 -11.451 -12.838 1.00 36.22 90 CYS A C 1
ATOM 721 O O . CYS A 1 90 ? 12.568 -10.990 -12.565 1.00 36.22 90 CYS A O 1
ATOM 723 N N . PRO A 1 91 ? 11.219 -12.775 -12.687 1.00 34.12 91 PRO A N 1
ATOM 724 C CA . PRO A 1 91 ? 12.341 -13.648 -12.942 1.00 34.12 91 PRO A CA 1
ATOM 725 C C . PRO A 1 91 ? 12.666 -13.393 -14.412 1.00 34.12 91 PRO A C 1
ATOM 727 O O . PRO A 1 91 ? 11.757 -13.270 -15.237 1.00 34.12 91 PRO A O 1
ATOM 730 N N . LEU A 1 92 ? 13.943 -13.297 -14.753 1.00 37.53 92 LEU A N 1
ATOM 731 C CA . LEU A 1 92 ? 14.368 -13.590 -16.111 1.00 37.53 92 LEU A CA 1
ATOM 732 C C . LEU A 1 92 ? 13.652 -14.887 -16.509 1.00 37.53 92 LEU A C 1
ATOM 734 O O . LEU A 1 92 ? 14.031 -15.968 -16.054 1.00 37.53 92 LEU A O 1
ATOM 738 N N . LYS A 1 93 ? 12.559 -14.795 -17.276 1.00 37.47 93 LYS A N 1
ATOM 739 C CA . LYS A 1 93 ? 11.981 -15.961 -17.923 1.00 37.47 93 LYS A CA 1
ATOM 740 C C . LYS A 1 93 ? 12.993 -16.296 -19.000 1.00 37.47 93 LYS A C 1
ATOM 742 O O . LYS A 1 93 ? 12.883 -15.850 -20.134 1.00 37.47 93 LYS A O 1
ATOM 747 N N . PHE A 1 94 ? 14.009 -17.062 -18.612 1.00 36.81 94 PHE A N 1
ATOM 748 C CA . PHE A 1 94 ? 14.647 -17.984 -19.524 1.00 36.81 94 PHE A CA 1
ATOM 749 C C . PHE A 1 94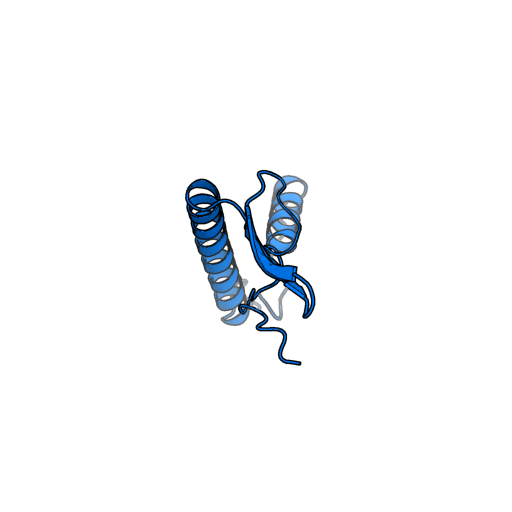 ? 13.516 -18.867 -20.044 1.00 36.81 94 PHE A C 1
ATOM 751 O O . PHE A 1 94 ? 13.093 -19.818 -19.385 1.00 36.81 94 PHE A O 1
ATOM 758 N N . ALA A 1 95 ? 12.950 -18.477 -21.183 1.00 33.53 95 ALA A N 1
ATOM 759 C CA . ALA A 1 95 ? 12.138 -19.358 -21.985 1.00 33.53 95 ALA A CA 1
ATOM 760 C C . ALA A 1 95 ? 13.068 -20.494 -22.415 1.00 33.53 95 ALA A C 1
ATOM 762 O O . ALA A 1 95 ? 13.867 -20.349 -23.335 1.00 33.53 95 ALA A O 1
ATOM 763 N N . LYS A 1 96 ? 13.035 -21.593 -21.659 1.00 36.19 96 LYS A N 1
ATOM 764 C CA . LYS A 1 96 ? 13.503 -22.881 -22.148 1.00 36.19 96 LYS A CA 1
ATOM 765 C C . LYS A 1 96 ? 12.512 -23.332 -23.212 1.00 36.19 96 LYS A C 1
ATOM 767 O O . LYS A 1 96 ? 11.325 -23.460 -22.910 1.00 36.19 96 LYS A O 1
ATOM 772 N N . SER A 1 97 ? 13.022 -23.607 -24.402 1.00 35.53 97 SER A N 1
ATOM 773 C CA . SER A 1 97 ? 12.566 -24.716 -25.230 1.00 35.53 97 SER A CA 1
ATOM 774 C C . SER A 1 97 ? 13.772 -25.344 -25.902 1.00 35.53 97 SER A C 1
ATOM 776 O O . SER A 1 97 ? 14.717 -24.588 -26.215 1.00 35.53 97 SER A O 1
#

pLDDT: mean 79.62, std 19.97, range [33.53, 98.19]

Foldseek 3Di:
DVVVVVVVVVCPVVDDDDADDDDDAAHPVRDGDPNVVVVVVVVVVVVVVVVVVVVVCVVPADKDWDADPVPGIDIDGDNDPDPVPPDPDPPVPPPDD

Secondary structure (DSSP, 8-state):
-HHHHHHHHHHHHHS----PPBTTTB-TTSPBPHHHHHHHHHHHHHHHHHHHHHHHHHHS--EEEEEETTTEEEEEE-SS--GGGSSS---------